Protein AF-A0A924MUR4-F1 (afdb_monomer_lite)

Sequence (80 aa):
MRVTRTERPSGTVYRIYRSSESFAEKMKALIPFLLQVRQNVLIGDTLEDPRLVVTIAPLPRGAAQELDRRLRAHLGKPAL

Structure (mmCIF, N/CA/C/O backbone):
data_AF-A0A924MUR4-F1
#
_entry.id   AF-A0A924MUR4-F1
#
loop_
_atom_site.group_PDB
_atom_site.id
_atom_site.type_symbol
_atom_site.label_atom_id
_atom_site.label_alt_id
_atom_site.label_comp_id
_atom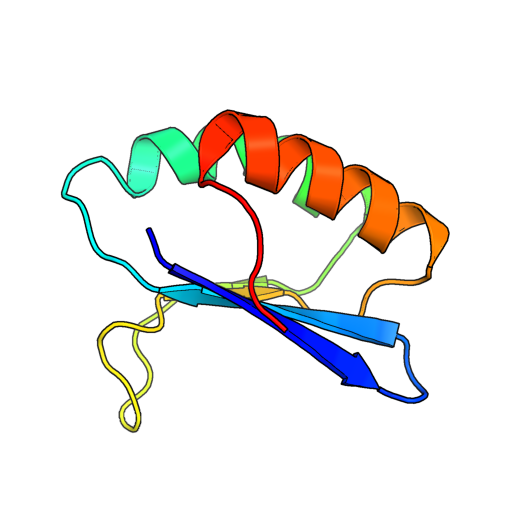_site.label_asym_id
_atom_site.label_entity_id
_atom_site.label_seq_id
_atom_site.pdbx_PDB_ins_code
_atom_site.Cartn_x
_atom_site.Cartn_y
_atom_site.Cartn_z
_atom_site.occupancy
_atom_site.B_iso_or_equiv
_atom_site.auth_seq_id
_atom_site.auth_comp_id
_atom_site.auth_asym_id
_atom_site.auth_atom_id
_atom_site.pdbx_PDB_model_num
ATOM 1 N N . MET A 1 1 ? 5.079 1.300 -11.449 1.00 77.69 1 MET A N 1
ATOM 2 C CA . MET A 1 1 ? 4.521 0.559 -10.301 1.00 77.69 1 MET A CA 1
ATOM 3 C C . MET A 1 1 ? 3.073 0.978 -10.177 1.00 77.69 1 MET A C 1
ATOM 5 O O . MET A 1 1 ? 2.805 2.159 -10.368 1.00 77.69 1 MET A O 1
ATOM 9 N N . ARG A 1 2 ? 2.147 0.058 -9.905 1.00 82.94 2 ARG A N 1
ATOM 10 C CA . ARG A 1 2 ? 0.753 0.429 -9.616 1.00 82.94 2 ARG A CA 1
ATOM 11 C C . ARG A 1 2 ? 0.563 0.394 -8.108 1.00 82.94 2 ARG A C 1
ATOM 13 O O . ARG A 1 2 ? 1.015 -0.540 -7.459 1.00 82.94 2 ARG A O 1
ATOM 20 N N . VAL A 1 3 ? -0.081 1.412 -7.557 1.00 86.12 3 VAL A N 1
ATOM 21 C CA . VAL A 1 3 ? -0.423 1.472 -6.135 1.00 86.12 3 VAL A CA 1
ATOM 22 C C . VAL A 1 3 ? -1.918 1.716 -6.041 1.00 86.12 3 VAL A C 1
ATOM 24 O O . VAL A 1 3 ? -2.413 2.645 -6.675 1.00 86.12 3 VAL A O 1
ATOM 27 N N . THR A 1 4 ? -2.631 0.891 -5.282 1.00 88.12 4 THR A N 1
ATOM 28 C CA . THR A 1 4 ? -4.057 1.094 -4.999 1.00 88.12 4 THR A CA 1
ATOM 29 C C . THR A 1 4 ? -4.260 1.350 -3.516 1.00 88.12 4 THR A C 1
ATOM 31 O O . THR A 1 4 ? -3.600 0.727 -2.678 1.00 88.12 4 THR A O 1
ATOM 34 N N . ARG A 1 5 ? -5.198 2.237 -3.203 1.00 89.25 5 ARG A N 1
ATOM 35 C CA . ARG A 1 5 ? -5.565 2.634 -1.850 1.00 89.25 5 ARG A CA 1
ATOM 36 C C . ARG A 1 5 ? -7.027 2.275 -1.601 1.00 89.25 5 ARG A C 1
ATOM 38 O O . ARG A 1 5 ? -7.893 2.735 -2.324 1.00 89.25 5 ARG A O 1
ATOM 45 N N . THR A 1 6 ? -7.309 1.525 -0.541 1.00 89.81 6 THR A N 1
ATOM 46 C CA . THR A 1 6 ? -8.684 1.199 -0.134 1.00 89.81 6 THR A CA 1
ATOM 47 C C . THR A 1 6 ? -8.955 1.733 1.265 1.00 89.81 6 THR A C 1
ATOM 49 O O . THR A 1 6 ? -8.241 1.391 2.209 1.00 89.81 6 THR A O 1
ATOM 52 N N . GLU A 1 7 ? -9.999 2.542 1.418 1.00 89.19 7 GLU A N 1
ATOM 53 C CA . GLU A 1 7 ? -10.449 3.008 2.730 1.00 89.19 7 GLU A CA 1
ATOM 54 C C . GLU A 1 7 ? -11.282 1.925 3.426 1.00 89.19 7 GLU A C 1
ATOM 56 O O . GLU A 1 7 ? -12.146 1.292 2.819 1.00 89.19 7 GLU A O 1
ATOM 61 N N . ARG A 1 8 ? -11.002 1.683 4.707 1.00 85.50 8 ARG A N 1
ATOM 62 C CA . ARG A 1 8 ? -11.767 0.793 5.585 1.00 85.50 8 ARG A CA 1
ATOM 63 C C . ARG A 1 8 ? -12.088 1.517 6.894 1.00 85.50 8 ARG A C 1
ATOM 65 O O . ARG A 1 8 ? -11.356 2.436 7.264 1.00 85.50 8 ARG A O 1
ATOM 72 N N . PRO A 1 9 ? -13.103 1.066 7.657 1.00 85.25 9 PRO A N 1
ATOM 73 C CA . PRO A 1 9 ? -13.381 1.614 8.987 1.00 85.25 9 PRO A CA 1
ATOM 74 C C . PRO A 1 9 ? -12.169 1.570 9.930 1.00 85.25 9 PRO A C 1
ATOM 76 O O . PRO A 1 9 ? -11.995 2.453 10.761 1.00 85.25 9 PRO A O 1
ATOM 79 N N . SER A 1 10 ? -11.299 0.566 9.772 1.00 84.25 10 SER A N 1
ATOM 80 C CA . SER A 1 10 ? -10.071 0.398 10.557 1.00 84.25 10 SER A CA 1
ATOM 81 C C . SER A 1 10 ? -8.873 1.219 10.060 1.00 84.25 10 SER A C 1
ATOM 83 O O . SER A 1 10 ? -7.820 1.189 10.692 1.00 84.25 10 SER A O 1
ATOM 85 N N . GLY A 1 11 ? -8.998 1.935 8.940 1.00 87.81 11 GLY A N 1
ATOM 86 C CA . GLY A 1 11 ? -7.918 2.717 8.343 1.00 87.81 11 GLY A CA 1
ATOM 87 C C . GLY A 1 11 ? -7.742 2.468 6.848 1.00 87.81 11 GLY A C 1
ATOM 88 O O . GLY A 1 11 ? -8.559 1.834 6.183 1.00 87.81 11 GLY A O 1
ATOM 89 N N . THR A 1 12 ? -6.651 2.985 6.295 1.00 88.75 12 THR A N 1
ATOM 90 C CA . THR A 1 12 ? -6.376 2.924 4.855 1.00 88.75 12 THR A CA 1
ATOM 91 C C . THR A 1 12 ? -5.416 1.790 4.523 1.00 88.75 12 THR A C 1
ATOM 93 O O . THR A 1 12 ? -4.295 1.768 5.022 1.00 88.75 12 THR A O 1
ATOM 96 N N . VAL A 1 13 ? -5.835 0.868 3.659 1.00 88.06 13 VAL A N 1
ATOM 97 C CA . VAL A 1 13 ? -5.005 -0.239 3.167 1.00 88.06 13 VAL A CA 1
ATOM 98 C C . VAL A 1 13 ? -4.347 0.162 1.856 1.00 88.06 13 VAL A C 1
ATOM 100 O O . VAL A 1 13 ? -5.015 0.672 0.954 1.00 88.06 13 VAL A O 1
ATOM 103 N N . TYR A 1 14 ? -3.058 -0.135 1.724 1.00 88.44 14 TYR A N 1
ATOM 104 C CA . TYR A 1 14 ? -2.309 0.087 0.491 1.00 88.44 14 TYR A CA 1
ATOM 105 C C . TYR A 1 14 ? -1.860 -1.236 -0.106 1.00 88.44 14 TYR A C 1
ATOM 107 O O . TYR A 1 14 ? -1.358 -2.109 0.601 1.00 88.44 14 TYR A O 1
ATOM 115 N N . ARG A 1 15 ? -2.009 -1.361 -1.423 1.00 88.44 15 ARG A N 1
ATOM 116 C CA . ARG A 1 15 ? -1.505 -2.491 -2.203 1.00 88.44 15 ARG A CA 1
ATOM 117 C C . ARG A 1 15 ? -0.579 -1.982 -3.292 1.00 88.44 15 ARG A C 1
ATOM 119 O O . ARG A 1 15 ? -0.934 -1.057 -4.023 1.00 88.44 15 ARG A O 1
ATOM 126 N N . ILE A 1 16 ? 0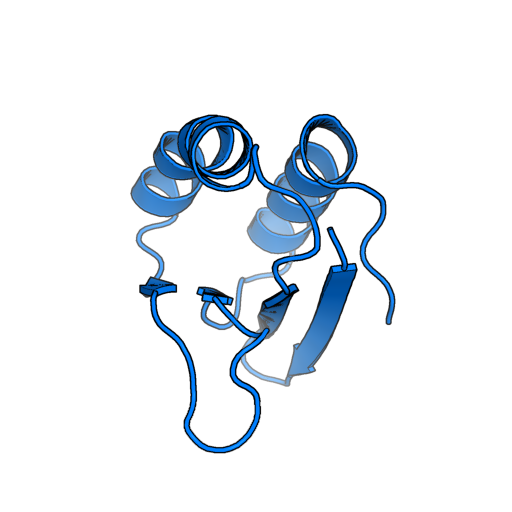.604 -2.574 -3.384 1.00 86.31 16 ILE A N 1
ATOM 127 C CA . ILE A 1 16 ? 1.644 -2.194 -4.337 1.00 86.31 16 ILE A CA 1
ATOM 128 C C . ILE A 1 16 ? 1.872 -3.368 -5.282 1.00 86.31 16 ILE A C 1
ATOM 130 O O . ILE A 1 16 ? 2.226 -4.468 -4.854 1.00 86.31 16 ILE A O 1
ATOM 134 N N . TYR A 1 17 ? 1.707 -3.098 -6.573 1.00 84.06 17 TYR A N 1
ATOM 135 C CA . TYR A 1 17 ? 1.864 -4.073 -7.638 1.00 84.06 17 TYR A CA 1
ATOM 136 C C . TYR A 1 17 ? 3.147 -3.807 -8.418 1.00 84.06 17 TYR A C 1
ATOM 138 O O . TYR A 1 17 ? 3.409 -2.677 -8.868 1.00 84.06 17 TYR A O 1
ATOM 146 N N . ARG A 1 18 ? 3.940 -4.863 -8.599 1.00 80.00 18 ARG A N 1
ATOM 147 C CA . ARG A 1 18 ? 5.185 -4.832 -9.356 1.00 80.00 18 ARG A CA 1
ATOM 148 C C . ARG A 1 18 ? 4.888 -4.610 -10.828 1.00 80.00 18 ARG A C 1
ATOM 150 O O . ARG A 1 18 ? 4.111 -5.323 -11.450 1.00 80.00 18 ARG A O 1
ATOM 157 N N . SER A 1 19 ? 5.532 -3.591 -11.383 1.00 73.81 19 SER A N 1
ATOM 158 C CA . SER A 1 19 ? 5.494 -3.308 -12.819 1.00 73.81 19 SER A CA 1
ATOM 159 C C . SER A 1 19 ? 6.860 -2.904 -13.378 1.00 73.81 19 SER A C 1
ATOM 161 O O . SER A 1 19 ? 6.929 -2.474 -14.523 1.00 73.81 19 SER A O 1
ATOM 163 N N . SER A 1 20 ? 7.921 -2.927 -12.565 1.00 65.00 20 SER A N 1
ATOM 164 C CA . SER A 1 20 ? 9.282 -2.632 -13.014 1.00 65.00 20 SER A CA 1
ATOM 165 C C . SER A 1 20 ? 10.304 -3.507 -12.300 1.00 65.00 20 SER A C 1
ATOM 167 O O . SER A 1 20 ? 10.061 -4.027 -11.205 1.00 65.00 20 SER A O 1
ATOM 169 N N . GLU A 1 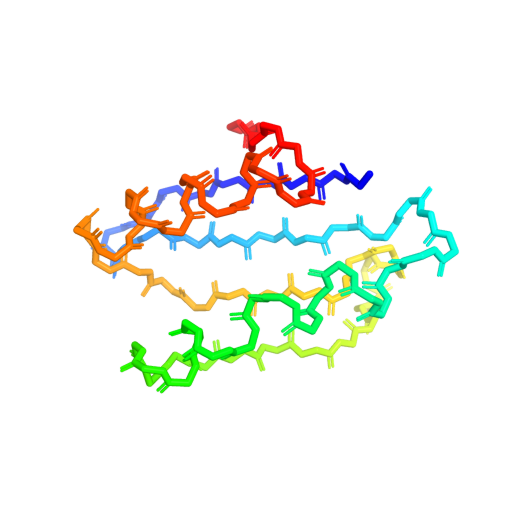21 ? 11.467 -3.638 -12.928 1.00 65.19 21 GLU A N 1
ATOM 170 C CA . GLU A 1 21 ? 12.610 -4.391 -12.411 1.00 65.19 21 GLU A CA 1
ATOM 171 C C . GLU A 1 21 ? 13.211 -3.725 -11.161 1.00 65.19 21 GLU A C 1
ATOM 173 O O . GLU A 1 21 ? 13.567 -4.412 -10.207 1.00 65.19 21 GLU A O 1
ATOM 178 N N . SER A 1 22 ? 13.160 -2.390 -11.077 1.00 70.19 22 SER A N 1
ATOM 179 C CA . SER A 1 22 ? 13.645 -1.564 -9.951 1.00 70.19 22 SER A CA 1
ATOM 180 C C . SER A 1 22 ? 12.761 -1.558 -8.688 1.00 70.19 22 SER A C 1
ATOM 182 O O . SER A 1 22 ? 12.825 -0.642 -7.865 1.00 70.19 22 SER A O 1
ATOM 184 N N . PHE A 1 23 ? 11.913 -2.572 -8.505 1.00 75.69 23 PHE A N 1
ATOM 185 C CA . PHE A 1 23 ? 11.016 -2.692 -7.350 1.00 75.69 23 PHE A CA 1
ATOM 186 C C . PHE A 1 23 ? 11.758 -2.652 -6.006 1.00 75.69 23 PHE A C 1
ATOM 188 O O . PHE A 1 23 ? 11.371 -1.902 -5.109 1.00 75.69 23 PHE A O 1
ATOM 195 N N . ALA A 1 24 ? 12.832 -3.435 -5.880 1.00 76.00 24 ALA A N 1
ATOM 196 C CA . ALA A 1 24 ? 13.562 -3.584 -4.625 1.00 76.00 24 ALA A CA 1
ATOM 197 C C . ALA A 1 24 ? 14.155 -2.251 -4.140 1.00 76.00 24 ALA A C 1
ATOM 199 O O . ALA A 1 24 ? 14.050 -1.920 -2.962 1.00 76.00 24 ALA A O 1
ATOM 200 N N . GLU A 1 25 ? 14.724 -1.453 -5.046 1.00 79.50 25 GLU A N 1
ATOM 201 C CA . GLU A 1 25 ? 15.288 -0.138 -4.718 1.00 79.50 25 GLU A CA 1
ATOM 202 C C . GLU A 1 25 ? 14.217 0.845 -4.247 1.00 79.50 25 GLU A C 1
ATOM 204 O O . GLU A 1 25 ? 14.379 1.509 -3.223 1.00 79.50 25 GLU A O 1
ATOM 209 N N . LYS A 1 26 ? 13.079 0.893 -4.946 1.00 79.62 26 LYS A N 1
ATOM 210 C CA . LYS A 1 26 ? 11.976 1.791 -4.584 1.00 79.62 26 LYS A CA 1
ATOM 211 C C . LYS A 1 26 ? 11.323 1.398 -3.261 1.00 79.62 26 LYS A C 1
ATOM 213 O O . LYS A 1 26 ? 10.915 2.271 -2.501 1.00 79.62 26 LYS A O 1
ATOM 218 N N . MET A 1 27 ? 11.263 0.101 -2.957 1.00 80.31 27 MET A N 1
ATOM 219 C CA . MET A 1 27 ? 10.775 -0.379 -1.665 1.00 80.31 27 MET A CA 1
ATOM 220 C C . MET A 1 27 ? 11.729 -0.061 -0.519 1.00 80.31 27 MET A C 1
ATOM 222 O O . MET A 1 27 ? 11.253 0.332 0.544 1.00 80.31 27 MET A O 1
ATOM 226 N N . LYS A 1 28 ? 13.052 -0.154 -0.723 1.00 82.69 28 LYS A N 1
ATOM 227 C CA . LYS A 1 28 ? 14.047 0.207 0.305 1.00 82.69 28 LYS A CA 1
ATOM 228 C C . LYS A 1 28 ? 13.827 1.618 0.857 1.00 82.69 28 LYS A C 1
ATOM 230 O O . LYS A 1 28 ? 13.938 1.811 2.063 1.00 82.69 28 LYS A O 1
ATOM 235 N N . ALA A 1 29 ? 13.431 2.572 0.012 1.00 82.62 29 ALA A N 1
ATOM 236 C CA . ALA A 1 29 ? 13.129 3.944 0.433 1.00 82.62 29 ALA A CA 1
ATOM 237 C C . ALA A 1 29 ? 11.925 4.054 1.395 1.00 82.62 29 ALA A C 1
ATOM 239 O O . ALA A 1 29 ? 11.830 5.005 2.172 1.00 82.62 29 ALA A O 1
ATOM 240 N N . LEU A 1 30 ? 11.004 3.085 1.370 1.00 80.94 30 LEU A N 1
ATOM 241 C CA . LEU A 1 30 ? 9.793 3.081 2.196 1.00 80.94 30 LEU A CA 1
ATOM 242 C C . LEU A 1 30 ? 9.967 2.323 3.518 1.00 80.94 30 LEU A C 1
ATOM 244 O O . LEU A 1 30 ? 9.244 2.610 4.471 1.00 80.94 30 LEU A O 1
ATOM 248 N N . ILE A 1 31 ? 10.935 1.403 3.604 1.00 81.62 31 ILE A N 1
ATOM 249 C CA . ILE A 1 31 ? 11.169 0.555 4.787 1.00 81.62 31 ILE A CA 1
ATOM 250 C C . ILE A 1 31 ? 11.310 1.369 6.086 1.00 81.62 31 ILE A C 1
ATOM 252 O O . ILE A 1 31 ? 10.612 1.030 7.042 1.00 81.62 31 ILE A O 1
ATOM 256 N N . PRO A 1 32 ? 12.113 2.455 6.162 1.00 84.00 32 PRO A N 1
ATOM 257 C CA . PRO A 1 32 ? 12.275 3.199 7.414 1.00 84.00 32 PRO A CA 1
ATOM 258 C C . PRO A 1 32 ? 10.954 3.748 7.959 1.00 84.00 32 PRO A C 1
ATOM 260 O O . PRO A 1 32 ? 10.702 3.689 9.160 1.00 84.00 32 PRO A O 1
ATOM 263 N N . PHE A 1 33 ? 10.083 4.234 7.070 1.00 82.50 33 PHE A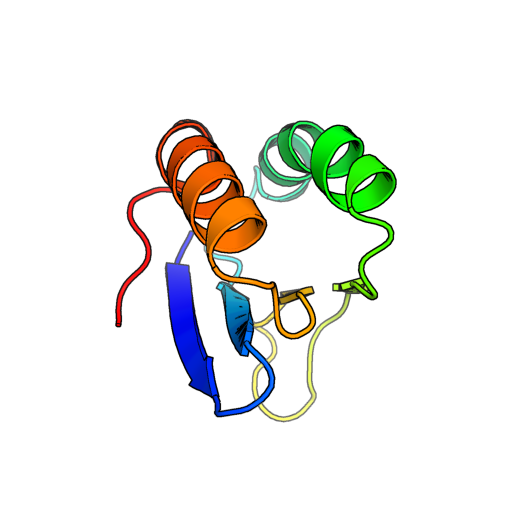 N 1
ATOM 264 C CA . PHE A 1 33 ? 8.762 4.714 7.462 1.00 82.50 33 PHE A CA 1
ATOM 265 C C . PHE A 1 33 ? 7.886 3.570 7.968 1.00 82.50 33 PHE A C 1
ATOM 267 O O . PHE A 1 33 ? 7.304 3.682 9.040 1.00 82.50 33 PHE A O 1
ATOM 274 N N . LEU A 1 34 ? 7.823 2.459 7.227 1.00 80.62 34 LEU A N 1
ATOM 275 C CA . LEU A 1 34 ? 6.992 1.305 7.584 1.00 80.62 34 LEU A CA 1
ATOM 276 C C . LEU A 1 34 ? 7.392 0.702 8.942 1.00 80.62 34 LEU A C 1
ATOM 278 O O . LEU A 1 34 ? 6.517 0.334 9.728 1.00 80.62 34 LEU A O 1
ATOM 282 N N . LEU A 1 35 ? 8.693 0.683 9.252 1.00 80.44 35 LEU A N 1
ATOM 283 C CA . LEU A 1 35 ? 9.208 0.301 10.569 1.00 80.44 35 LEU A CA 1
ATOM 284 C C . LEU A 1 35 ? 8.801 1.303 11.660 1.00 80.44 35 LEU A C 1
ATOM 286 O O . LEU A 1 35 ? 8.382 0.894 12.742 1.00 80.44 35 LEU A O 1
ATOM 290 N N . GLN A 1 36 ? 8.868 2.609 11.376 1.00 81.00 36 GLN A N 1
ATOM 291 C CA . GLN A 1 36 ? 8.484 3.663 12.321 1.00 81.00 36 GLN A CA 1
ATOM 292 C C . GLN A 1 36 ? 7.003 3.582 12.716 1.00 81.00 36 GLN A C 1
ATOM 294 O O . GLN A 1 36 ? 6.677 3.721 13.894 1.00 81.00 36 GLN A O 1
ATOM 299 N N . VAL A 1 37 ? 6.102 3.331 11.760 1.00 76.19 37 VAL A N 1
ATOM 300 C CA . VAL A 1 37 ? 4.660 3.201 12.042 1.00 76.19 37 VAL A CA 1
ATOM 301 C C . VAL A 1 37 ? 4.265 1.835 12.624 1.00 76.19 37 VAL A C 1
ATOM 303 O O . VAL A 1 37 ? 3.083 1.628 12.904 1.00 76.19 37 VAL A O 1
ATOM 306 N N . ARG A 1 38 ? 5.235 0.926 12.838 1.00 76.00 38 ARG A N 1
ATOM 307 C CA . ARG A 1 38 ? 5.053 -0.446 13.357 1.00 76.00 38 ARG A CA 1
ATOM 308 C C . ARG A 1 38 ? 3.955 -1.219 12.626 1.00 76.00 38 ARG A C 1
ATOM 310 O O . ARG A 1 38 ? 3.113 -1.867 13.242 1.00 76.00 38 ARG A O 1
ATOM 317 N N . GLN A 1 39 ? 3.929 -1.096 11.305 1.00 74.19 39 GLN A N 1
ATOM 318 C CA . GLN A 1 39 ? 2.860 -1.668 10.497 1.00 74.19 39 GLN A CA 1
ATOM 319 C C . GLN A 1 39 ? 3.203 -3.073 10.045 1.00 74.19 39 GLN A C 1
ATOM 321 O O . GLN A 1 39 ? 4.333 -3.353 9.647 1.00 74.19 39 GLN A O 1
ATOM 326 N N . ASN A 1 40 ? 2.193 -3.937 10.048 1.00 72.38 40 ASN A N 1
ATOM 327 C CA . ASN A 1 40 ? 2.317 -5.249 9.442 1.00 72.38 40 ASN A CA 1
ATOM 328 C C . ASN A 1 40 ? 2.336 -5.076 7.922 1.00 72.38 40 ASN A C 1
ATOM 330 O O . ASN A 1 40 ? 1.391 -4.551 7.323 1.00 72.38 40 ASN A O 1
ATOM 334 N N . VAL A 1 41 ? 3.436 -5.501 7.313 1.00 73.12 41 VAL A N 1
ATOM 335 C CA . VAL A 1 41 ? 3.629 -5.489 5.867 1.00 73.12 41 VAL A CA 1
ATOM 336 C C . VAL A 1 41 ? 3.683 -6.936 5.411 1.00 73.12 41 VAL A C 1
ATOM 338 O O . VAL A 1 41 ? 4.570 -7.683 5.815 1.00 73.12 41 VAL A O 1
ATOM 341 N N . LEU A 1 42 ? 2.732 -7.328 4.571 1.00 73.12 42 LEU A N 1
ATOM 342 C CA . LEU A 1 42 ? 2.800 -8.601 3.869 1.00 73.12 42 LEU A CA 1
ATOM 343 C C . LEU A 1 42 ? 3.610 -8.382 2.591 1.00 73.12 42 LEU A C 1
ATOM 345 O O . LEU A 1 42 ? 3.239 -7.527 1.784 1.00 73.12 42 LEU A O 1
ATOM 349 N N . ILE A 1 43 ? 4.698 -9.132 2.422 1.00 69.56 43 ILE A N 1
ATOM 350 C CA . ILE A 1 43 ? 5.525 -9.119 1.212 1.00 69.56 43 ILE A CA 1
ATOM 351 C C . ILE A 1 43 ? 5.438 -10.495 0.565 1.00 69.56 43 ILE A C 1
ATOM 353 O O . ILE A 1 43 ? 5.730 -11.494 1.218 1.00 69.56 43 ILE A O 1
ATOM 357 N N . GLY A 1 44 ? 5.065 -10.533 -0.708 1.00 64.06 44 GLY A N 1
ATOM 358 C CA . GLY A 1 44 ? 4.998 -11.763 -1.484 1.00 64.06 44 GLY A CA 1
ATOM 359 C C . GLY A 1 44 ? 3.852 -11.764 -2.481 1.00 64.06 44 GLY A C 1
ATOM 360 O O . GLY A 1 44 ? 2.871 -11.034 -2.326 1.00 64.06 44 GLY A O 1
ATOM 361 N N . ASP A 1 45 ? 4.022 -12.599 -3.494 1.00 61.12 45 ASP A N 1
ATOM 362 C CA . ASP A 1 45 ? 3.059 -12.862 -4.547 1.00 61.12 45 ASP A CA 1
ATOM 363 C C . ASP A 1 45 ? 1.839 -13.552 -3.921 1.00 61.12 45 ASP A C 1
ATOM 365 O O . ASP A 1 45 ? 1.973 -14.490 -3.131 1.00 61.12 45 ASP A O 1
ATOM 369 N N . THR A 1 46 ? 0.633 -13.103 -4.255 1.00 62.06 46 THR A N 1
ATOM 370 C CA . THR A 1 46 ? -0.577 -13.856 -3.896 1.00 62.06 46 THR A CA 1
ATOM 371 C C . THR A 1 46 ? -0.922 -14.811 -5.031 1.00 62.06 46 THR A C 1
ATOM 373 O O . THR A 1 46 ? -0.744 -14.462 -6.195 1.00 62.06 46 THR A O 1
ATOM 376 N N . LEU A 1 47 ? -1.450 -16.001 -4.719 1.00 62.69 47 LEU A N 1
ATOM 377 C CA . LEU A 1 47 ? -1.939 -16.932 -5.752 1.00 62.69 47 LEU A CA 1
ATOM 378 C C . LEU A 1 47 ? -3.044 -16.302 -6.623 1.00 62.69 47 LEU A C 1
ATOM 380 O O . LEU A 1 47 ? -3.223 -16.702 -7.769 1.00 62.69 47 LEU A O 1
ATOM 384 N N . GLU A 1 48 ? -3.760 -15.311 -6.084 1.00 69.88 48 GLU A N 1
ATOM 385 C CA . GLU A 1 48 ? -4.824 -14.565 -6.766 1.00 69.88 48 GLU A CA 1
ATOM 386 C C . GLU A 1 48 ? -4.289 -13.463 -7.697 1.00 69.88 48 GLU A C 1
ATOM 388 O O . GLU A 1 48 ? -4.860 -13.221 -8.758 1.00 69.88 48 GLU A O 1
ATOM 393 N N . ASP A 1 49 ? -3.186 -12.804 -7.326 1.00 68.56 49 ASP A N 1
ATOM 394 C CA . ASP A 1 49 ? -2.497 -11.820 -8.162 1.00 68.56 49 ASP A CA 1
ATOM 395 C C . ASP A 1 49 ? -0.970 -11.896 -7.943 1.00 68.56 49 ASP A C 1
ATOM 397 O O . ASP A 1 49 ? -0.460 -11.386 -6.934 1.00 68.56 49 ASP A O 1
ATOM 401 N N . PRO A 1 50 ? -0.213 -12.482 -8.892 1.00 66.44 50 PRO A N 1
ATOM 402 C CA . PRO A 1 50 ? 1.241 -12.608 -8.791 1.00 66.44 50 PRO A CA 1
ATOM 403 C C . PRO A 1 50 ? 1.972 -11.271 -8.968 1.00 66.44 50 PRO A C 1
ATOM 405 O O . PRO A 1 50 ? 3.180 -11.179 -8.768 1.00 66.44 50 PRO A O 1
ATOM 408 N N . ARG A 1 51 ? 1.268 -10.206 -9.371 1.00 71.38 51 ARG A N 1
ATOM 409 C CA . ARG A 1 51 ? 1.838 -8.859 -9.462 1.00 71.38 51 ARG A CA 1
ATOM 410 C C . ARG A 1 51 ? 1.676 -8.091 -8.163 1.00 71.38 51 ARG A C 1
ATOM 412 O O . ARG A 1 51 ? 2.358 -7.080 -8.020 1.00 71.38 51 ARG A O 1
ATOM 419 N N . LEU A 1 52 ? 0.804 -8.509 -7.244 1.00 73.62 52 LEU A N 1
ATOM 420 C CA . LEU A 1 52 ? 0.698 -7.923 -5.911 1.00 73.62 52 LEU A CA 1
ATOM 421 C C . LEU A 1 52 ? 1.897 -8.377 -5.084 1.00 73.62 52 LEU A C 1
ATOM 423 O O . LEU A 1 52 ? 2.037 -9.561 -4.822 1.00 73.62 52 LEU A O 1
ATOM 427 N N . VAL A 1 53 ? 2.749 -7.437 -4.674 1.00 77.38 53 VAL A N 1
ATOM 428 C CA . VAL A 1 53 ? 3.994 -7.786 -3.964 1.00 77.38 53 VAL A CA 1
ATOM 429 C C . VAL A 1 53 ? 4.021 -7.237 -2.549 1.00 77.38 53 VAL A C 1
ATOM 431 O O . VAL A 1 53 ? 4.740 -7.763 -1.706 1.00 77.38 53 VAL A O 1
ATOM 434 N N . VAL A 1 54 ? 3.253 -6.182 -2.261 1.00 82.50 54 VAL A N 1
ATOM 435 C CA . VAL A 1 54 ? 3.201 -5.600 -0.916 1.00 82.50 54 VAL A CA 1
ATOM 436 C C . VAL A 1 54 ? 1.778 -5.216 -0.556 1.00 82.50 54 VAL A C 1
ATOM 438 O O . VAL A 1 54 ? 1.138 -4.446 -1.275 1.00 82.50 54 VAL A O 1
ATOM 441 N N . THR A 1 55 ? 1.321 -5.689 0.600 1.00 86.00 55 THR A N 1
ATOM 442 C CA . THR A 1 55 ? 0.119 -5.183 1.266 1.00 86.00 55 THR A CA 1
ATOM 443 C C . THR A 1 55 ? 0.514 -4.550 2.591 1.00 86.00 55 THR A C 1
ATOM 445 O O . THR A 1 55 ? 1.139 -5.188 3.436 1.00 86.00 55 THR A O 1
ATOM 448 N N . ILE A 1 56 ? 0.139 -3.288 2.772 1.00 84.94 56 ILE A N 1
ATOM 449 C CA . ILE A 1 56 ? 0.355 -2.541 4.010 1.00 84.94 56 ILE A CA 1
ATOM 450 C C . ILE A 1 56 ? -0.973 -2.529 4.763 1.00 84.94 56 ILE A C 1
ATOM 452 O O . ILE A 1 56 ? -2.004 -2.149 4.195 1.00 84.94 56 ILE A O 1
ATOM 456 N N . ALA A 1 57 ? -0.938 -2.971 6.022 1.00 83.25 57 ALA A N 1
ATOM 457 C CA . ALA A 1 57 ? -2.091 -3.000 6.913 1.00 83.25 57 ALA A CA 1
ATOM 458 C C . ALA A 1 57 ? -2.780 -1.621 7.038 1.00 83.25 57 ALA A C 1
ATOM 460 O O . ALA A 1 57 ? -2.178 -0.595 6.709 1.00 83.25 57 ALA A O 1
ATOM 461 N N . PRO A 1 58 ? -4.051 -1.583 7.488 1.00 85.56 58 PRO A N 1
ATOM 462 C CA . PRO A 1 58 ? -4.795 -0.338 7.621 1.00 85.56 58 PRO A CA 1
ATOM 463 C C . PRO A 1 58 ? -4.033 0.717 8.433 1.00 85.56 58 PRO A C 1
ATOM 465 O O . PRO A 1 58 ? -3.721 0.516 9.605 1.00 85.56 58 PRO A O 1
ATOM 468 N N . LEU A 1 59 ? -3.769 1.863 7.806 1.00 85.19 59 LEU A N 1
ATOM 469 C CA . LEU A 1 59 ? -3.115 3.002 8.438 1.00 85.19 59 LEU A CA 1
ATOM 470 C C . LEU A 1 59 ? -4.130 3.995 9.008 1.00 85.19 59 LEU A C 1
ATOM 472 O O . LEU A 1 59 ? -5.113 4.315 8.326 1.00 85.19 59 LEU A O 1
ATOM 476 N N . PRO A 1 60 ? -3.865 4.579 10.190 1.00 85.25 60 PRO A N 1
ATOM 477 C CA . PRO A 1 60 ? -4.609 5.739 10.658 1.00 85.25 60 PRO A CA 1
ATOM 478 C C . PRO A 1 60 ? -4.374 6.940 9.729 1.00 85.25 60 PRO A C 1
ATOM 480 O O . PRO A 1 60 ? -3.340 7.048 9.064 1.00 85.25 60 PRO A O 1
ATOM 483 N N . ARG A 1 61 ? -5.324 7.883 9.708 1.00 80.81 61 ARG A N 1
ATOM 484 C CA . ARG A 1 61 ? -5.393 8.978 8.720 1.00 80.81 61 ARG A CA 1
ATOM 485 C C . ARG A 1 61 ? -4.095 9.792 8.583 1.00 80.81 61 ARG A C 1
ATOM 487 O O . ARG A 1 61 ? -3.701 10.099 7.463 1.00 80.81 61 ARG A O 1
ATOM 494 N N . GLY A 1 62 ? -3.415 10.100 9.691 1.00 82.88 62 GLY A N 1
ATOM 495 C CA . GLY A 1 62 ? -2.143 10.840 9.668 1.00 82.88 62 GLY A CA 1
ATOM 496 C C . GLY A 1 62 ? -0.989 10.054 9.032 1.00 82.88 62 GLY A C 1
ATOM 497 O O . GLY A 1 62 ? -0.269 10.579 8.187 1.00 82.88 62 GLY A O 1
ATOM 498 N N . ALA A 1 63 ? -0.858 8.766 9.364 1.00 84.19 63 ALA A N 1
ATOM 499 C CA . ALA A 1 63 ? 0.153 7.891 8.767 1.00 84.19 63 ALA A CA 1
ATOM 500 C C . ALA A 1 63 ? -0.131 7.613 7.281 1.00 84.19 63 ALA A C 1
ATOM 502 O O . ALA A 1 63 ? 0.800 7.523 6.484 1.00 84.19 63 ALA A O 1
ATOM 503 N N . ALA A 1 64 ? -1.407 7.527 6.894 1.00 85.38 64 ALA A N 1
ATOM 504 C CA . ALA A 1 64 ? -1.816 7.360 5.502 1.00 85.38 64 ALA A CA 1
ATOM 505 C C . ALA A 1 64 ? -1.411 8.561 4.627 1.00 85.38 64 ALA A C 1
ATOM 507 O O . ALA A 1 64 ? -0.913 8.374 3.521 1.00 85.38 64 ALA A O 1
ATOM 508 N N . GLN A 1 65 ? -1.552 9.794 5.127 1.00 87.50 65 GLN A N 1
ATOM 509 C CA . GLN A 1 65 ? -1.127 10.998 4.396 1.00 87.50 65 GLN A CA 1
ATOM 510 C C . GLN A 1 65 ? 0.391 11.043 4.177 1.00 87.50 65 GLN A C 1
ATOM 512 O O . GLN A 1 65 ? 0.855 11.359 3.079 1.00 87.50 65 GLN A O 1
ATOM 517 N N . GLU A 1 66 ? 1.167 10.698 5.204 1.00 87.12 66 GLU A N 1
ATOM 518 C CA . GLU A 1 66 ? 2.625 10.645 5.093 1.00 87.12 66 GLU A CA 1
ATOM 519 C C . GLU A 1 66 ? 3.083 9.518 4.158 1.00 87.12 66 GLU A C 1
ATOM 521 O O . GLU A 1 66 ? 3.995 9.714 3.347 1.00 87.12 66 GLU A O 1
ATOM 526 N N . LEU A 1 67 ? 2.413 8.361 4.199 1.00 85.56 67 LEU A N 1
ATOM 527 C CA . LEU A 1 67 ? 2.676 7.290 3.246 1.00 85.56 67 LEU A CA 1
ATOM 528 C C . LEU A 1 67 ? 2.327 7.724 1.816 1.00 85.56 67 LEU A C 1
ATOM 530 O O . LEU A 1 67 ? 3.147 7.531 0.925 1.00 85.56 67 LEU A O 1
ATOM 534 N N . ASP A 1 68 ? 1.178 8.367 1.582 1.00 87.44 68 ASP A N 1
ATOM 535 C CA . ASP A 1 68 ? 0.788 8.903 0.266 1.00 87.44 68 ASP A CA 1
ATOM 536 C C . ASP A 1 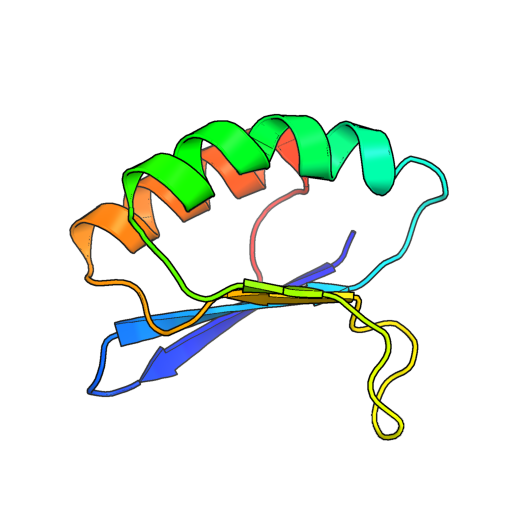68 ? 1.862 9.834 -0.314 1.00 87.44 68 ASP A C 1
ATOM 538 O O . ASP A 1 68 ? 2.181 9.751 -1.505 1.00 87.44 68 ASP A O 1
ATOM 542 N N . ARG A 1 69 ? 2.444 10.702 0.524 1.00 87.25 69 ARG A N 1
ATOM 543 C CA . ARG A 1 69 ? 3.530 11.611 0.132 1.00 87.25 69 ARG A CA 1
ATOM 544 C C . ARG A 1 69 ? 4.762 10.838 -0.339 1.00 87.25 69 ARG A C 1
ATOM 546 O O . ARG A 1 69 ? 5.286 11.119 -1.417 1.00 87.25 69 ARG A O 1
ATOM 553 N N . ARG A 1 70 ? 5.197 9.833 0.425 1.00 86.62 70 ARG A N 1
ATOM 554 C CA . ARG A 1 70 ? 6.368 9.003 0.087 1.00 86.62 70 ARG A CA 1
ATOM 555 C C . ARG A 1 70 ? 6.116 8.103 -1.121 1.00 86.62 70 ARG A C 1
ATOM 557 O O . ARG A 1 70 ? 6.975 7.987 -1.991 1.00 86.62 70 ARG A O 1
ATOM 564 N N . LEU A 1 71 ? 4.927 7.512 -1.225 1.00 86.25 71 LEU A N 1
ATOM 565 C CA . LEU A 1 71 ? 4.521 6.705 -2.376 1.00 86.25 71 LEU A CA 1
ATOM 566 C C . LEU A 1 71 ? 4.570 7.534 -3.662 1.00 86.25 71 LEU A C 1
ATOM 568 O O . LEU A 1 71 ? 5.153 7.084 -4.644 1.00 86.25 71 LEU A O 1
ATOM 572 N N . ARG A 1 72 ? 4.060 8.772 -3.644 1.00 86.19 72 ARG A N 1
ATOM 573 C CA . ARG A 1 72 ? 4.158 9.690 -4.791 1.00 86.19 72 ARG A CA 1
ATOM 574 C C . ARG A 1 72 ? 5.599 9.988 -5.191 1.00 86.19 72 ARG A C 1
ATOM 576 O O . ARG A 1 72 ? 5.882 9.995 -6.384 1.00 86.19 72 ARG A O 1
ATOM 583 N N . ALA A 1 73 ? 6.486 10.190 -4.219 1.00 84.69 73 ALA A N 1
ATOM 584 C CA . ALA A 1 73 ? 7.892 10.495 -4.470 1.00 84.69 73 ALA A CA 1
ATOM 585 C C . ALA A 1 73 ? 8.683 9.312 -5.064 1.00 84.69 73 ALA A C 1
ATOM 587 O O . ALA A 1 73 ? 9.596 9.529 -5.855 1.00 84.69 73 ALA A O 1
ATOM 588 N N . HIS A 1 74 ? 8.341 8.068 -4.705 1.00 80.94 74 HIS A N 1
ATOM 589 C CA . HIS A 1 74 ? 9.169 6.897 -5.036 1.00 80.94 74 HIS A CA 1
ATOM 590 C C . HIS A 1 74 ? 8.518 5.892 -5.999 1.00 80.94 74 HIS A C 1
ATOM 592 O O . HIS A 1 74 ? 9.211 5.225 -6.770 1.00 80.94 74 HIS A O 1
ATOM 598 N N . LEU A 1 75 ? 7.192 5.760 -5.972 1.00 78.25 75 LEU A N 1
ATOM 599 C CA . LEU A 1 75 ? 6.442 4.725 -6.695 1.00 78.25 75 LEU A CA 1
ATOM 600 C C . LEU A 1 75 ? 5.404 5.286 -7.677 1.00 78.25 75 LEU A C 1
ATOM 602 O O . LEU A 1 75 ? 5.080 4.596 -8.646 1.00 78.25 75 LEU A O 1
ATOM 606 N N . GLY A 1 76 ? 4.927 6.514 -7.459 1.00 76.56 76 GLY A N 1
ATOM 607 C CA . GLY A 1 76 ? 3.888 7.180 -8.246 1.00 76.56 76 GLY A CA 1
ATOM 608 C C . GLY A 1 76 ? 2.618 7.470 -7.437 1.00 76.56 76 GLY A C 1
ATOM 609 O O . GLY A 1 76 ? 2.504 7.114 -6.264 1.00 76.56 76 GLY A O 1
ATOM 610 N N . LYS A 1 77 ? 1.648 8.158 -8.053 1.00 79.19 77 LYS A N 1
ATOM 611 C CA . LYS A 1 77 ? 0.382 8.524 -7.397 1.00 79.19 77 LYS A CA 1
ATOM 612 C C . LYS A 1 77 ? -0.481 7.276 -7.135 1.00 79.19 77 LYS A C 1
ATOM 614 O O . LYS A 1 77 ? -0.776 6.564 -8.094 1.00 79.19 77 LYS A O 1
ATOM 619 N N . PRO A 1 78 ? -0.928 7.030 -5.886 1.00 74.88 78 PRO A N 1
ATOM 620 C CA . PRO A 1 78 ? -1.894 5.973 -5.600 1.00 74.88 78 PRO A CA 1
ATOM 621 C C . PRO A 1 78 ? -3.216 6.214 -6.335 1.00 74.88 78 PRO A C 1
ATOM 623 O O . PRO A 1 78 ? -3.730 7.336 -6.333 1.00 74.88 78 PRO A O 1
ATOM 626 N N . ALA A 1 79 ? -3.754 5.165 -6.951 1.00 79.62 79 ALA A N 1
ATOM 627 C CA . ALA A 1 79 ? -5.115 5.139 -7.467 1.00 79.62 79 ALA A CA 1
ATOM 628 C C . ALA A 1 79 ? -6.090 4.746 -6.347 1.00 79.62 79 ALA A C 1
ATOM 630 O O . ALA A 1 79 ? -5.722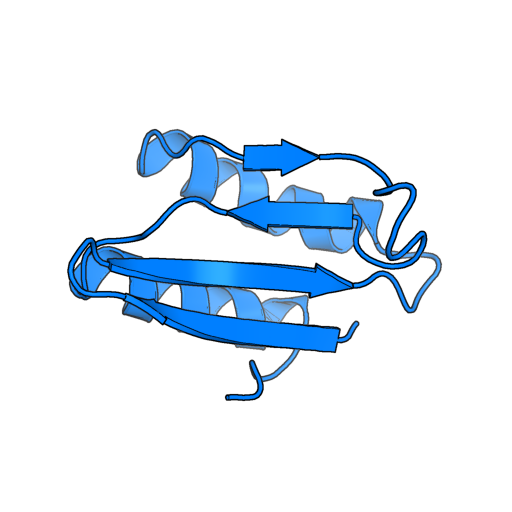 3.980 -5.448 1.00 79.62 79 ALA A O 1
ATOM 631 N N . LEU A 1 80 ? -7.303 5.294 -6.411 1.00 69.94 80 LEU A N 1
ATOM 632 C CA . LEU A 1 80 ? -8.440 4.840 -5.609 1.00 69.94 80 LEU A CA 1
ATOM 633 C C . LEU A 1 80 ? -8.948 3.501 -6.153 1.00 69.94 80 LEU A C 1
ATOM 635 O O . LEU A 1 80 ? -8.943 3.349 -7.397 1.00 69.94 80 LEU A O 1
#

Foldseek 3Di:
DAKAWDQDPQAIKIWAFDDDPCPVVLVVQCVVLLVVQVWDWDAAADPVGRRTGIITPGDDPVSVVVVQVSCCVRPRHHDD

Secondary structure (DSSP, 8-state):
-EEEEEEETTEEEEEEE--STTHHHHHHTTHHHHHHTT--EEES--SS-TTEEEEEEEEPHHHHHHHHHHHHHHT-PPB-

pLDDT: mean 79.84, std 7.38, range [61.12, 89.81]

Radius of gyration: 11.66 Å; chains: 1; bounding box: 29×28×26 Å